Protein AF-A0A3M1PHN2-F1 (afdb_monomer)

Solvent-accessible surface area (backbone atoms only — not comparable to full-atom values): 9535 Å² total; per-residue (Å²): 137,88,83,88,87,87,80,86,80,80,80,79,80,74,77,52,74,66,65,58,56,64,72,66,69,82,82,78,77,74,81,78,77,80,49,73,68,54,52,51,52,56,42,72,41,16,65,72,57,58,96,54,89,83,87,50,52,88,82,56,65,77,65,37,49,75,59,52,55,53,51,51,52,48,55,53,43,25,74,73,62,35,60,71,57,37,49,60,76,39,43,69,60,53,49,53,48,40,44,52,48,15,63,74,71,68,47,95,46,46,84,78,56,79,94,59,97,41,70,70,57,40,51,52,53,54,60,73,67,55,87,79,54,95,88,66,81,90,86,81,68,97,80,66,133

Structure (mmCIF, N/CA/C/O backbone):
data_AF-A0A3M1PHN2-F1
#
_entry.id   AF-A0A3M1PHN2-F1
#
loop_
_atom_site.group_PDB
_atom_site.id
_atom_site.type_symbol
_atom_site.label_atom_id
_atom_site.label_alt_id
_atom_site.label_comp_id
_atom_site.label_asym_id
_atom_site.label_entity_id
_atom_site.label_seq_id
_atom_site.pdbx_PDB_ins_code
_atom_site.Cartn_x
_atom_site.Cartn_y
_atom_site.Cartn_z
_atom_site.occupancy
_atom_site.B_iso_or_equiv
_atom_site.auth_seq_id
_atom_site.auth_comp_id
_atom_site.auth_asym_id
_atom_site.auth_atom_id
_atom_site.pdbx_PDB_model_num
ATOM 1 N N . MET A 1 1 ? 21.567 -45.106 67.375 1.00 39.72 1 MET A N 1
ATOM 2 C CA . MET A 1 1 ? 21.698 -46.046 66.238 1.00 39.72 1 MET A CA 1
ATOM 3 C C . MET A 1 1 ? 20.588 -45.685 65.257 1.00 39.72 1 MET A C 1
ATOM 5 O O . MET A 1 1 ? 19.440 -45.820 65.636 1.00 39.72 1 MET A O 1
ATOM 9 N N . GLN A 1 2 ? 20.857 -44.787 64.305 1.00 36.66 2 GLN A N 1
ATOM 10 C CA . GLN A 1 2 ? 21.302 -45.040 62.915 1.00 36.66 2 GLN A CA 1
ATOM 11 C C . GLN A 1 2 ? 20.194 -45.587 61.989 1.00 36.66 2 GLN A C 1
ATOM 13 O O . GLN A 1 2 ? 19.587 -46.599 62.311 1.00 36.66 2 GLN A O 1
ATOM 18 N N . GLY A 1 3 ? 20.022 -44.918 60.834 1.00 36.78 3 GLY A N 1
ATOM 19 C CA . GLY A 1 3 ? 19.216 -45.319 59.664 1.00 36.78 3 GLY A CA 1
ATOM 20 C C . GLY A 1 3 ? 17.953 -44.464 59.476 1.00 36.78 3 GLY A C 1
ATOM 21 O O . GLY A 1 3 ? 16.923 -44.799 60.037 1.00 36.78 3 GLY A O 1
ATOM 22 N N . THR A 1 4 ? 17.981 -43.232 58.950 1.00 42.47 4 THR A N 1
ATOM 23 C CA . THR A 1 4 ? 17.986 -42.820 57.522 1.00 42.47 4 THR A CA 1
ATOM 24 C C . THR A 1 4 ? 17.169 -43.703 56.577 1.00 42.47 4 THR A C 1
ATOM 26 O O . THR A 1 4 ? 17.649 -44.764 56.190 1.00 42.47 4 THR A O 1
ATOM 29 N N . ASP A 1 5 ? 16.023 -43.194 56.110 1.00 38.72 5 ASP A N 1
ATOM 30 C CA . ASP A 1 5 ? 15.545 -43.478 54.756 1.00 38.72 5 ASP A CA 1
ATOM 31 C C . ASP A 1 5 ? 14.991 -42.212 54.082 1.00 38.72 5 ASP A C 1
ATOM 33 O O . ASP A 1 5 ? 14.421 -41.302 54.687 1.00 38.72 5 ASP A O 1
ATOM 37 N N . SER A 1 6 ? 15.303 -42.177 52.805 1.00 41.16 6 SER A N 1
ATOM 38 C CA . SER A 1 6 ? 15.315 -41.131 51.808 1.00 41.16 6 SER A CA 1
ATOM 39 C C . SER A 1 6 ? 14.015 -41.066 51.010 1.00 41.16 6 SER A C 1
ATOM 41 O O . SER A 1 6 ? 13.539 -42.074 50.505 1.00 41.16 6 SER A O 1
ATOM 43 N N . SER A 1 7 ? 13.497 -39.860 50.762 1.00 41.94 7 SER A N 1
ATOM 44 C CA . SER A 1 7 ? 12.697 -39.589 49.555 1.00 41.94 7 SER A CA 1
ATOM 45 C C . SER A 1 7 ? 12.771 -38.113 49.140 1.00 41.94 7 SER A C 1
ATOM 47 O O . SER A 1 7 ? 12.095 -37.225 49.646 1.00 41.94 7 SER A O 1
ATOM 49 N N . SER A 1 8 ? 13.715 -37.882 48.229 1.00 37.31 8 SER A N 1
ATOM 50 C CA . SER A 1 8 ? 13.713 -36.934 47.106 1.00 37.31 8 SER A CA 1
ATOM 51 C C . SER A 1 8 ? 12.591 -35.878 47.014 1.00 37.31 8 SER A C 1
ATOM 53 O O . SER A 1 8 ? 11.563 -36.080 46.369 1.00 37.31 8 SER A O 1
ATOM 55 N N . PHE A 1 9 ? 12.881 -34.654 47.469 1.00 32.91 9 PHE A N 1
ATOM 56 C CA . PHE A 1 9 ? 12.227 -33.455 46.934 1.00 32.91 9 PHE A CA 1
ATOM 57 C C . PHE A 1 9 ? 13.045 -32.922 45.749 1.00 32.91 9 PHE A C 1
ATOM 59 O O . PHE A 1 9 ? 14.228 -32.601 45.877 1.00 32.91 9 PHE A O 1
ATOM 66 N N . ARG A 1 10 ? 12.423 -32.887 44.566 1.00 38.28 10 ARG A N 1
ATOM 67 C CA . ARG A 1 10 ? 13.032 -32.428 43.311 1.00 38.28 10 ARG A CA 1
ATOM 68 C C . ARG A 1 10 ? 13.438 -30.956 43.423 1.00 38.28 10 ARG A C 1
ATOM 70 O O . ARG A 1 10 ? 12.605 -30.096 43.695 1.00 38.28 10 ARG A O 1
ATOM 77 N N . ALA A 1 11 ? 14.708 -30.666 43.146 1.00 37.31 11 ALA A N 1
ATOM 78 C CA . ALA A 1 11 ? 15.188 -29.309 42.940 1.00 37.31 11 ALA A CA 1
ATOM 79 C C . ALA A 1 11 ? 14.478 -28.694 41.725 1.00 37.31 11 ALA A C 1
ATOM 81 O O . ALA A 1 11 ? 14.549 -29.213 40.609 1.00 37.31 11 ALA A O 1
ATOM 82 N N . ASN A 1 12 ? 13.776 -27.588 41.954 1.00 36.09 12 ASN A N 1
ATOM 83 C CA . ASN A 1 12 ? 13.179 -26.785 40.901 1.00 36.09 12 ASN A CA 1
ATOM 84 C C . ASN A 1 12 ? 14.325 -26.132 40.110 1.00 36.09 12 ASN A C 1
ATOM 86 O O . ASN A 1 12 ? 15.099 -25.350 40.666 1.00 36.09 12 ASN A O 1
ATOM 90 N N . GLY A 1 13 ? 14.485 -26.510 38.840 1.00 42.72 13 GLY A N 1
ATOM 91 C CA . GLY A 1 13 ? 15.564 -26.042 37.974 1.00 42.72 13 GLY A CA 1
ATOM 92 C C . GLY A 1 13 ? 15.477 -24.535 37.744 1.00 42.72 13 GLY A C 1
ATOM 93 O O . GLY A 1 13 ? 14.745 -24.064 36.874 1.00 42.72 13 GLY A O 1
ATOM 94 N N . ALA A 1 14 ? 16.235 -23.764 38.521 1.00 50.06 14 ALA A N 1
ATOM 95 C CA . ALA A 1 14 ? 16.452 -22.353 38.263 1.00 50.06 14 ALA A CA 1
ATOM 96 C C . ALA A 1 14 ? 17.222 -22.219 36.942 1.00 50.06 14 ALA A C 1
ATOM 98 O O . ALA A 1 14 ? 18.425 -22.472 36.887 1.00 50.06 14 ALA A O 1
ATOM 99 N N . LYS A 1 15 ? 16.515 -21.840 35.869 1.00 51.47 15 LYS A N 1
ATOM 100 C CA . LYS A 1 15 ? 17.126 -21.505 34.574 1.00 51.47 15 LYS A CA 1
ATOM 101 C C . LYS A 1 15 ? 18.281 -20.535 34.802 1.00 51.47 15 LYS A C 1
ATOM 103 O O . LYS A 1 15 ? 18.114 -19.493 35.445 1.00 51.47 15 LYS A O 1
ATOM 108 N N . SER A 1 16 ? 19.450 -20.908 34.294 1.00 49.41 16 SER A N 1
ATOM 109 C CA . SER A 1 16 ? 20.697 -20.172 34.473 1.00 49.41 16 SER A CA 1
ATOM 110 C C . SER A 1 16 ? 20.538 -18.734 33.974 1.00 49.41 16 SER A C 1
ATOM 112 O O . SER A 1 16 ? 19.948 -18.494 32.919 1.00 49.41 16 SER A O 1
ATOM 114 N N . ARG A 1 17 ? 21.104 -17.749 34.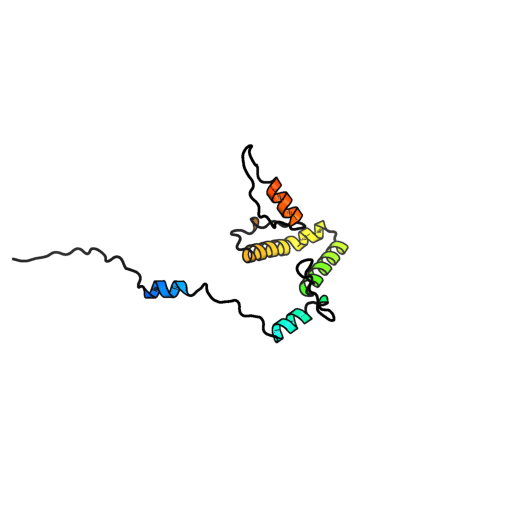690 1.00 54.66 17 ARG A N 1
ATOM 115 C CA . ARG A 1 17 ? 21.157 -16.343 34.231 1.00 54.66 17 ARG A CA 1
ATOM 116 C C . ARG A 1 17 ? 21.745 -16.210 32.813 1.00 54.66 17 ARG A C 1
ATOM 118 O O . ARG A 1 17 ? 21.398 -15.256 32.123 1.00 54.66 17 ARG A O 1
ATOM 125 N N . ARG A 1 18 ? 22.553 -17.177 32.346 1.00 49.16 18 ARG A N 1
ATOM 126 C CA . ARG A 1 18 ? 23.045 -17.244 30.955 1.00 49.16 18 ARG A CA 1
ATOM 127 C C . ARG A 1 18 ? 21.950 -17.565 29.926 1.00 49.16 18 ARG A C 1
ATOM 129 O O . ARG A 1 18 ? 21.958 -16.963 28.861 1.00 49.16 18 ARG A O 1
ATOM 136 N N . GLU A 1 19 ? 20.968 -18.412 30.243 1.00 44.50 19 GLU A N 1
ATOM 137 C CA . GLU A 1 19 ? 19.857 -18.734 29.322 1.00 44.50 19 GLU A CA 1
ATOM 138 C C . GLU A 1 19 ? 18.876 -17.563 29.157 1.00 44.50 19 GLU A C 1
ATOM 140 O O . GLU A 1 19 ? 18.310 -17.366 28.083 1.00 44.50 19 GLU A O 1
ATOM 145 N N . LYS A 1 20 ? 18.694 -16.740 30.201 1.00 48.72 20 LYS A N 1
ATOM 146 C CA . LYS A 1 20 ? 17.917 -15.492 30.097 1.00 48.72 20 LYS A CA 1
ATOM 147 C C . LYS A 1 20 ? 18.658 -14.407 29.311 1.00 48.72 20 LYS A C 1
ATOM 149 O O . LYS A 1 20 ? 18.011 -13.653 28.593 1.00 48.72 20 LYS A O 1
ATOM 154 N N . ALA A 1 21 ? 19.989 -14.355 29.401 1.00 43.44 21 ALA A N 1
ATOM 155 C CA . ALA A 1 21 ? 20.797 -13.389 28.654 1.00 43.44 21 ALA A CA 1
ATOM 156 C C . ALA A 1 21 ? 20.752 -13.633 27.134 1.00 43.44 21 ALA A C 1
ATOM 158 O O . ALA A 1 21 ? 20.766 -12.680 26.361 1.00 43.44 21 ALA A O 1
ATOM 159 N N . GLN A 1 22 ? 20.624 -14.891 26.700 1.00 45.50 22 GLN A N 1
ATOM 160 C CA . GLN A 1 22 ? 20.597 -15.239 25.275 1.00 45.50 22 GLN A CA 1
ATOM 161 C C . GLN A 1 22 ? 19.228 -14.991 24.616 1.00 45.50 22 GLN A C 1
ATOM 163 O O . GLN A 1 22 ? 19.161 -14.683 23.430 1.00 45.50 22 GLN A O 1
ATOM 168 N N . LYS A 1 23 ? 18.135 -15.015 25.394 1.00 46.16 23 LYS A N 1
ATOM 169 C CA . LYS A 1 23 ? 16.785 -14.643 24.924 1.00 46.16 23 LYS A CA 1
ATOM 170 C C . LYS A 1 23 ? 16.562 -13.133 24.752 1.00 46.16 23 LYS A C 1
ATOM 172 O O . LYS A 1 23 ? 15.548 -12.747 24.184 1.00 46.16 23 LYS A O 1
ATOM 177 N N . GLY A 1 24 ? 17.487 -12.290 25.217 1.00 43.03 24 GLY A N 1
ATOM 178 C CA . GLY A 1 24 ? 17.403 -10.827 25.108 1.00 43.03 24 GLY A CA 1
ATOM 179 C C . GLY A 1 24 ? 18.103 -10.222 23.885 1.00 43.03 24 GLY A C 1
ATOM 180 O O . GLY A 1 24 ? 18.069 -9.008 23.721 1.00 43.03 24 GLY A O 1
ATOM 181 N N . GLN A 1 25 ? 18.749 -11.029 23.034 1.00 48.66 25 GLN A N 1
ATOM 182 C CA . GLN A 1 25 ? 19.585 -10.531 21.927 1.00 48.66 25 GLN A CA 1
ATOM 183 C C . GLN A 1 25 ? 18.865 -10.425 20.568 1.00 48.66 25 GLN A C 1
ATOM 185 O O . GLN A 1 25 ? 19.479 -10.020 19.587 1.00 48.66 25 GLN A O 1
ATOM 190 N N . GLY A 1 26 ? 17.571 -10.757 20.491 1.00 47.97 26 GLY A N 1
ATOM 191 C CA . GLY A 1 26 ? 16.835 -10.832 19.219 1.00 47.97 26 GLY A CA 1
ATOM 192 C C . GLY A 1 26 ? 16.162 -9.542 18.733 1.00 47.97 26 GLY A C 1
ATOM 193 O O . GLY A 1 26 ? 15.642 -9.541 17.627 1.00 47.97 26 GLY A O 1
ATOM 194 N N . MET A 1 27 ? 16.136 -8.461 19.522 1.00 50.19 27 MET A N 1
ATOM 195 C CA . MET A 1 27 ? 15.263 -7.302 19.242 1.00 50.19 27 MET A CA 1
ATOM 196 C C . MET A 1 27 ? 15.980 -5.961 19.025 1.00 50.19 27 MET A C 1
ATOM 198 O O . MET A 1 27 ? 15.321 -4.929 18.992 1.00 50.19 27 MET A O 1
ATOM 202 N N . ASN A 1 28 ? 17.308 -5.946 18.872 1.00 55.94 28 ASN A N 1
ATOM 203 C CA . ASN A 1 28 ? 18.065 -4.690 18.765 1.00 55.94 28 ASN A CA 1
ATOM 204 C C . ASN A 1 28 ? 18.967 -4.600 17.525 1.00 55.94 28 ASN A C 1
ATOM 206 O O . ASN A 1 28 ? 19.992 -3.920 17.547 1.00 55.94 28 ASN A O 1
ATOM 210 N N . GLN A 1 29 ? 18.616 -5.303 16.448 1.00 63.88 29 GLN A N 1
ATOM 211 C CA . GLN A 1 29 ? 19.292 -5.107 15.169 1.00 63.88 29 GLN A CA 1
ATOM 212 C C . GLN A 1 29 ? 18.654 -3.905 14.480 1.00 63.88 29 GLN A C 1
ATOM 214 O O . GLN A 1 29 ? 17.494 -3.961 14.078 1.00 63.88 29 GLN A O 1
ATOM 219 N N . GLN A 1 30 ? 19.400 -2.803 14.376 1.00 64.94 30 GLN A N 1
ATOM 220 C CA . GLN A 1 30 ? 18.988 -1.716 13.497 1.00 64.94 30 GLN A CA 1
ATOM 221 C C . GLN A 1 30 ? 18.880 -2.260 12.066 1.00 64.94 30 GLN A C 1
ATOM 223 O O . GLN A 1 30 ? 19.761 -3.027 11.654 1.00 64.94 30 GLN A O 1
ATOM 228 N N . PRO A 1 31 ? 17.823 -1.897 11.317 1.00 78.25 31 PRO A N 1
ATOM 229 C CA . PRO A 1 31 ? 17.719 -2.289 9.923 1.00 78.25 31 PRO A CA 1
ATOM 230 C C . PRO A 1 31 ? 18.953 -1.769 9.184 1.00 78.25 31 PRO A C 1
ATOM 232 O O . PRO A 1 31 ? 19.296 -0.589 9.280 1.00 78.25 31 PRO A O 1
ATOM 235 N N . GLN A 1 32 ? 19.654 -2.672 8.500 1.00 87.69 32 GLN A N 1
ATOM 236 C CA . GLN A 1 32 ? 20.813 -2.293 7.702 1.00 87.69 32 GLN A CA 1
ATOM 237 C C . GLN A 1 32 ? 20.343 -1.395 6.551 1.00 87.69 32 GLN A C 1
ATOM 239 O O . GLN A 1 32 ? 19.348 -1.728 5.900 1.00 87.69 32 GLN A O 1
ATOM 244 N N . PRO A 1 33 ? 21.012 -0.259 6.300 1.00 91.81 33 PRO A N 1
ATOM 245 C CA . PRO A 1 33 ? 20.673 0.579 5.163 1.00 91.81 33 PRO A CA 1
ATOM 246 C C . PRO A 1 33 ? 20.969 -0.163 3.857 1.00 91.81 33 PRO A C 1
ATOM 248 O O . PRO A 1 33 ? 21.908 -0.956 3.782 1.00 91.81 33 PRO A O 1
ATOM 251 N N . PHE A 1 34 ? 20.193 0.138 2.816 1.00 95.12 34 PHE A N 1
ATOM 252 C CA . PHE A 1 34 ? 20.499 -0.331 1.468 1.00 95.12 34 PHE A CA 1
ATOM 253 C C . PHE A 1 34 ? 21.860 0.202 1.007 1.00 95.12 34 PHE A C 1
ATOM 255 O O . PHE A 1 34 ? 22.217 1.357 1.250 1.00 95.12 34 PHE A O 1
ATOM 262 N N . THR A 1 35 ? 22.603 -0.638 0.301 1.00 97.31 35 THR A N 1
ATOM 263 C CA . THR A 1 35 ? 23.825 -0.263 -0.407 1.00 97.31 35 THR A CA 1
ATOM 264 C C . THR A 1 35 ? 23.514 0.642 -1.600 1.00 97.31 35 THR A C 1
ATOM 266 O O . THR A 1 35 ? 22.407 0.647 -2.141 1.00 97.31 35 THR A O 1
ATOM 269 N N . GLU A 1 36 ? 24.519 1.374 -2.085 1.00 97.19 36 GLU A N 1
ATOM 270 C CA . GLU A 1 36 ? 24.364 2.233 -3.269 1.00 97.19 36 GLU A CA 1
ATOM 271 C C . GLU A 1 36 ? 23.929 1.440 -4.516 1.00 97.19 36 GLU A C 1
ATOM 273 O O . GLU A 1 36 ? 23.123 1.910 -5.323 1.00 97.19 36 GLU A O 1
ATOM 278 N N . ALA A 1 37 ? 24.425 0.207 -4.660 1.00 97.50 37 ALA A N 1
ATOM 279 C CA . ALA A 1 37 ? 24.050 -0.680 -5.755 1.00 97.50 37 ALA A CA 1
ATOM 280 C C . ALA A 1 37 ? 22.568 -1.086 -5.681 1.00 97.50 37 ALA A C 1
ATOM 282 O O . ALA A 1 37 ? 21.875 -1.068 -6.699 1.00 97.50 37 ALA A O 1
ATOM 283 N N . GLU A 1 38 ? 22.059 -1.392 -4.484 1.00 96.88 38 GLU A N 1
ATOM 284 C CA . GLU A 1 38 ? 20.642 -1.711 -4.267 1.00 96.88 38 GLU A CA 1
ATOM 285 C C . GLU A 1 38 ? 19.748 -0.497 -4.531 1.00 96.88 38 GLU A C 1
ATOM 287 O O . GLU A 1 38 ? 18.754 -0.610 -5.247 1.00 96.88 38 GLU A O 1
ATOM 292 N N .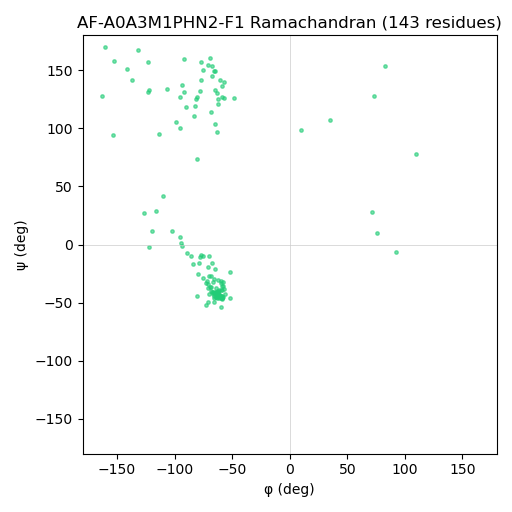 ILE A 1 39 ? 20.130 0.685 -4.040 1.00 95.69 39 ILE A N 1
ATOM 293 C CA . ILE A 1 39 ? 19.407 1.936 -4.308 1.00 95.69 39 ILE A CA 1
ATOM 294 C C . ILE A 1 39 ? 19.352 2.209 -5.815 1.00 95.69 39 ILE A C 1
ATOM 296 O O . ILE A 1 39 ? 18.293 2.550 -6.352 1.00 95.69 39 ILE A O 1
ATOM 300 N N . THR A 1 40 ? 20.476 2.032 -6.511 1.00 95.88 40 THR A N 1
ATOM 301 C CA . THR A 1 40 ? 20.557 2.189 -7.968 1.00 95.88 40 THR A CA 1
ATOM 302 C C . THR A 1 40 ? 19.616 1.216 -8.679 1.00 95.88 40 THR A C 1
ATOM 304 O O . THR A 1 40 ? 18.871 1.626 -9.572 1.00 95.88 40 THR A O 1
ATOM 307 N N . ALA A 1 41 ? 19.580 -0.049 -8.254 1.00 95.44 41 ALA A N 1
ATOM 308 C CA . ALA A 1 41 ? 18.689 -1.057 -8.821 1.00 95.44 41 ALA A CA 1
ATOM 309 C C . ALA A 1 41 ? 17.201 -0.724 -8.589 1.00 95.44 41 ALA A C 1
ATOM 311 O O . ALA A 1 41 ? 16.409 -0.772 -9.532 1.00 95.44 41 ALA A O 1
ATOM 312 N N . ILE A 1 42 ? 16.820 -0.317 -7.374 1.00 95.44 42 ILE A N 1
ATOM 313 C CA . ILE A 1 42 ? 15.439 0.072 -7.029 1.00 95.44 42 ILE A CA 1
ATOM 314 C C . ILE A 1 42 ? 14.995 1.295 -7.847 1.00 95.44 42 ILE A C 1
ATOM 316 O O . ILE A 1 42 ? 13.883 1.333 -8.385 1.00 95.44 42 ILE A O 1
ATOM 320 N N . ARG A 1 43 ? 15.878 2.289 -8.010 1.00 95.62 43 ARG A N 1
ATOM 321 C CA . ARG A 1 43 ? 15.611 3.472 -8.844 1.00 95.62 43 ARG A CA 1
ATOM 322 C C . ARG A 1 43 ? 15.448 3.109 -10.316 1.00 95.62 43 ARG A C 1
ATOM 324 O O . ARG A 1 43 ? 14.531 3.616 -10.954 1.00 95.62 43 ARG A O 1
ATOM 331 N N . ALA A 1 44 ? 16.268 2.202 -10.846 1.00 95.50 44 ALA A N 1
ATOM 332 C CA . ALA A 1 44 ? 16.144 1.734 -12.228 1.00 95.50 44 ALA A CA 1
ATOM 333 C C . ALA A 1 44 ? 14.802 1.020 -12.494 1.00 95.50 44 ALA A C 1
ATOM 335 O O . ALA A 1 44 ? 14.249 1.103 -13.596 1.00 95.50 44 ALA A O 1
ATOM 336 N N . GLN A 1 45 ? 14.239 0.363 -11.474 1.00 96.44 45 GLN A N 1
ATOM 337 C CA . GLN A 1 45 ? 12.906 -0.238 -11.534 1.00 96.44 45 GLN A CA 1
ATOM 338 C C . GLN A 1 45 ? 11.764 0.775 -11.400 1.00 96.44 45 GLN A C 1
ATOM 340 O O . GLN A 1 45 ? 10.622 0.401 -11.640 1.00 96.44 45 GLN A O 1
ATOM 345 N N . THR A 1 46 ? 12.026 2.038 -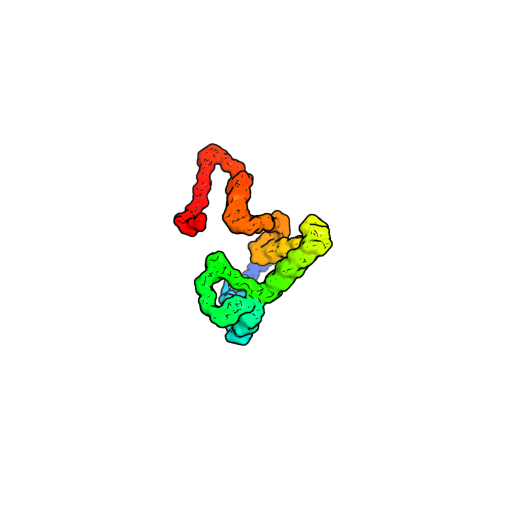11.064 1.00 96.81 46 THR A N 1
ATOM 346 C CA . THR A 1 46 ? 10.997 3.063 -10.838 1.00 96.81 46 THR A CA 1
ATOM 347 C C . THR A 1 46 ? 11.107 4.138 -11.920 1.00 96.81 46 THR A C 1
ATOM 349 O O . THR A 1 46 ? 11.901 5.065 -11.774 1.00 96.81 46 THR A O 1
ATOM 352 N N . PRO A 1 47 ? 10.334 4.068 -13.023 1.00 94.56 47 PRO A N 1
ATOM 353 C CA . PRO A 1 47 ? 10.562 4.921 -14.193 1.00 94.56 47 PRO A CA 1
ATOM 354 C C . PRO A 1 47 ? 10.531 6.418 -13.871 1.00 94.56 47 PRO A C 1
ATOM 356 O O . PRO A 1 47 ? 11.344 7.180 -14.385 1.00 94.56 47 PRO A O 1
ATOM 359 N N . GLY A 1 48 ? 9.630 6.832 -12.974 1.00 94.31 48 GLY A N 1
ATOM 360 C CA . GLY A 1 48 ? 9.506 8.227 -12.549 1.00 94.31 48 GLY A CA 1
ATOM 361 C C . GLY A 1 48 ? 10.694 8.750 -11.737 1.00 94.31 48 GLY A C 1
ATOM 362 O O . GLY A 1 48 ? 10.818 9.961 -11.587 1.00 94.31 48 GLY A O 1
ATOM 363 N N . ALA A 1 49 ? 11.558 7.871 -11.219 1.00 94.94 49 ALA A N 1
ATOM 364 C CA . ALA A 1 49 ? 12.767 8.260 -10.496 1.00 94.94 49 ALA A CA 1
ATOM 365 C C . ALA A 1 49 ? 13.896 8.687 -11.450 1.00 94.94 49 ALA A C 1
ATOM 367 O O . ALA A 1 49 ? 14.857 9.324 -11.021 1.00 94.94 49 ALA A O 1
ATOM 368 N N . ALA A 1 50 ? 13.791 8.364 -12.745 1.00 92.12 50 ALA A N 1
ATOM 369 C CA . ALA A 1 50 ? 14.723 8.844 -13.752 1.00 92.12 50 ALA A CA 1
ATOM 370 C C . ALA A 1 50 ? 14.408 10.301 -14.138 1.00 92.12 50 ALA A C 1
ATOM 372 O O . ALA A 1 50 ? 13.267 10.662 -14.433 1.00 92.12 50 ALA A O 1
ATOM 373 N N . GLY A 1 51 ? 15.444 11.143 -14.167 1.00 86.50 51 GLY A N 1
ATOM 374 C CA . GLY A 1 51 ? 15.370 12.495 -14.731 1.00 86.50 51 GLY A CA 1
ATOM 375 C C . GLY A 1 51 ? 14.656 13.547 -13.875 1.00 86.50 51 GLY A C 1
ATOM 376 O O . GLY A 1 51 ? 14.418 14.645 -14.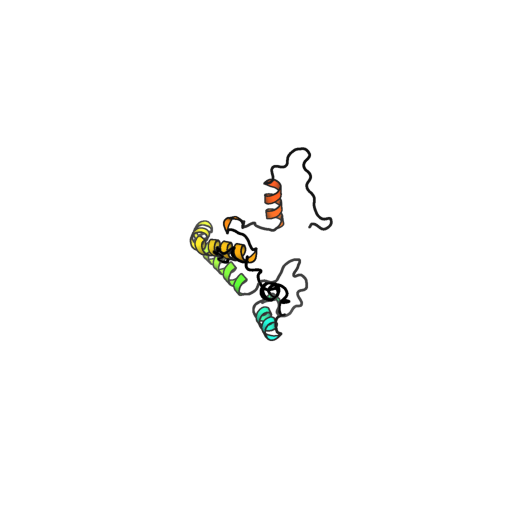372 1.00 86.50 51 GLY A O 1
ATOM 377 N N . ARG A 1 52 ? 14.316 13.253 -12.610 1.00 90.44 52 ARG A N 1
ATOM 378 C CA . ARG A 1 52 ? 13.741 14.233 -11.671 1.00 90.44 52 ARG A CA 1
ATOM 379 C C . ARG A 1 52 ? 14.060 13.903 -10.214 1.00 90.44 52 ARG A C 1
ATOM 381 O O . ARG A 1 52 ? 14.302 12.752 -9.866 1.00 90.44 52 ARG A O 1
ATOM 388 N N . ILE A 1 53 ? 13.992 14.919 -9.359 1.00 95.31 53 ILE A N 1
ATOM 389 C CA . ILE A 1 53 ? 14.059 14.778 -7.901 1.00 95.31 53 ILE A CA 1
ATOM 390 C C . ILE A 1 53 ? 12.617 14.809 -7.371 1.00 95.31 53 ILE A C 1
ATOM 392 O O . ILE A 1 53 ? 11.979 15.858 -7.375 1.00 95.31 53 ILE A O 1
ATOM 396 N N . HIS A 1 54 ? 12.084 13.650 -6.967 1.00 95.56 54 HIS A N 1
ATOM 397 C CA . HIS A 1 54 ? 10.718 13.517 -6.437 1.00 95.56 54 HIS A CA 1
ATOM 398 C C . HIS A 1 54 ? 10.726 13.569 -4.906 1.00 95.56 54 HIS A C 1
ATOM 400 O O . HIS A 1 54 ? 11.045 12.575 -4.253 1.00 95.56 54 HIS A O 1
ATOM 406 N N . LEU A 1 55 ? 10.393 14.731 -4.340 1.00 96.44 55 LEU A N 1
ATOM 407 C CA . LEU A 1 55 ? 10.332 14.958 -2.885 1.00 96.44 55 LEU A CA 1
ATOM 408 C C . LEU A 1 55 ? 8.901 14.953 -2.329 1.00 96.44 55 LEU A C 1
ATOM 410 O O . LEU A 1 55 ? 8.703 15.296 -1.170 1.00 96.44 55 LEU A O 1
ATOM 414 N N . ASP A 1 56 ? 7.921 14.519 -3.125 1.00 95.50 56 ASP A N 1
ATOM 415 C CA . ASP A 1 56 ? 6.502 14.459 -2.753 1.00 95.50 56 ASP A CA 1
ATOM 416 C C . ASP A 1 56 ? 6.007 13.008 -2.578 1.00 95.50 56 ASP A C 1
ATOM 418 O O . ASP A 1 56 ? 4.945 12.608 -3.048 1.00 95.50 56 ASP A O 1
ATOM 422 N N . ASN A 1 57 ? 6.820 12.155 -1.939 1.00 95.69 57 ASN A N 1
ATOM 423 C CA . ASN A 1 57 ? 6.439 10.752 -1.701 1.00 95.69 57 ASN A CA 1
ATOM 424 C C . ASN A 1 57 ? 5.289 10.619 -0.691 1.00 95.69 57 ASN A C 1
ATOM 426 O O . ASN A 1 57 ? 4.549 9.639 -0.758 1.00 95.69 57 ASN A O 1
ATOM 430 N N . ALA A 1 58 ? 5.158 11.590 0.222 1.00 94.75 58 ALA A N 1
ATOM 431 C CA . ALA A 1 58 ? 4.076 11.644 1.200 1.00 94.75 58 ALA A CA 1
ATOM 432 C C . ALA A 1 58 ? 2.725 11.980 0.547 1.00 94.75 58 ALA A C 1
ATOM 434 O O . ALA A 1 58 ? 1.710 11.452 0.988 1.00 94.75 58 ALA A O 1
ATOM 435 N N . GLY A 1 59 ? 2.711 12.804 -0.511 1.00 94.50 59 GLY A N 1
ATOM 436 C CA . GLY A 1 59 ? 1.514 13.046 -1.315 1.00 94.50 59 GLY A CA 1
ATOM 437 C C . GLY A 1 59 ? 1.164 11.843 -2.190 1.00 94.50 59 GLY A C 1
ATOM 438 O O . GLY A 1 59 ? 0.043 11.342 -2.143 1.00 94.50 59 GLY A O 1
ATOM 439 N N . SER A 1 60 ? 2.131 11.343 -2.969 1.00 94.62 60 SER A N 1
ATOM 440 C CA . SER A 1 60 ? 2.011 10.067 -3.680 1.00 94.62 60 SER A CA 1
ATOM 441 C C . SER A 1 60 ? 3.377 9.556 -4.132 1.00 94.62 60 SER A C 1
ATOM 443 O O . SER A 1 60 ? 4.131 10.233 -4.835 1.00 94.62 60 SER A O 1
ATOM 445 N N . SER A 1 61 ? 3.684 8.309 -3.784 1.00 96.25 61 SER A N 1
ATOM 446 C CA . SER A 1 61 ? 4.904 7.641 -4.244 1.00 96.25 61 SER A CA 1
ATOM 447 C C . SER A 1 61 ? 4.848 7.299 -5.738 1.00 96.25 61 SER A C 1
ATOM 449 O O . SER A 1 61 ? 3.779 7.115 -6.323 1.00 96.25 61 SER A O 1
ATOM 451 N N . LEU A 1 62 ? 6.022 7.196 -6.362 1.00 96.31 62 LEU A N 1
ATOM 452 C CA . LEU A 1 62 ? 6.164 6.749 -7.748 1.00 96.31 62 LEU A CA 1
ATOM 453 C C . LEU A 1 62 ? 6.012 5.225 -7.845 1.00 96.31 62 LEU A C 1
ATOM 455 O O . LEU A 1 62 ? 6.521 4.496 -6.999 1.00 96.31 62 LEU A O 1
ATOM 459 N N . MET A 1 63 ? 5.364 4.737 -8.906 1.00 96.31 63 MET A N 1
ATOM 460 C CA . MET A 1 63 ? 5.152 3.299 -9.113 1.00 96.31 63 MET A CA 1
ATOM 461 C C . MET A 1 63 ? 6.391 2.600 -9.703 1.00 96.31 63 MET A C 1
ATOM 463 O O . MET A 1 63 ? 6.869 3.004 -10.771 1.00 96.31 63 MET A O 1
ATOM 467 N N . PRO A 1 64 ? 6.882 1.512 -9.083 1.00 97.31 64 PRO A N 1
ATOM 468 C CA . PRO A 1 64 ? 7.839 0.601 -9.705 1.00 97.31 64 PRO A CA 1
ATOM 469 C C . PRO A 1 64 ? 7.223 -0.173 -10.884 1.00 97.31 64 PRO A C 1
ATOM 471 O O . PRO A 1 64 ? 6.020 -0.443 -10.903 1.00 97.31 64 PRO A O 1
ATOM 474 N N . ARG A 1 65 ? 8.055 -0.599 -11.845 1.00 97.56 65 ARG A N 1
ATOM 475 C CA . ARG A 1 65 ? 7.652 -1.384 -13.029 1.00 97.56 65 ARG A CA 1
ATOM 476 C C . ARG A 1 65 ? 6.831 -2.630 -12.679 1.00 97.56 65 ARG A C 1
ATOM 478 O O . ARG A 1 65 ? 5.771 -2.772 -13.272 1.00 97.56 65 ARG A O 1
ATOM 485 N N . PRO A 1 66 ? 7.207 -3.470 -11.688 1.00 96.94 66 PRO A N 1
ATOM 486 C CA . PRO A 1 66 ? 6.412 -4.658 -11.365 1.00 96.94 66 PRO A CA 1
ATOM 487 C C . PRO A 1 66 ? 4.957 -4.343 -10.987 1.00 96.94 66 PRO A C 1
ATOM 489 O O . PRO A 1 66 ? 4.050 -5.090 -11.346 1.00 96.94 66 PRO A O 1
ATOM 492 N N . VAL A 1 67 ? 4.725 -3.220 -10.296 1.00 96.94 67 VAL A N 1
ATOM 493 C CA . VAL A 1 67 ? 3.377 -2.767 -9.917 1.00 96.94 67 VAL A CA 1
ATOM 494 C C . VAL A 1 67 ? 2.619 -2.282 -11.150 1.00 96.94 67 VAL A C 1
ATOM 496 O O . VAL A 1 67 ? 1.503 -2.734 -11.403 1.00 96.94 67 VAL A O 1
ATOM 499 N N . LEU A 1 68 ? 3.246 -1.416 -11.952 1.00 97.56 68 LEU A N 1
ATOM 500 C CA . LEU A 1 68 ? 2.655 -0.890 -13.184 1.00 97.56 68 LEU A CA 1
ATOM 501 C C . LEU A 1 68 ? 2.269 -2.015 -14.160 1.00 97.56 68 LEU A C 1
ATOM 503 O O . LEU A 1 68 ? 1.157 -2.027 -14.693 1.00 97.56 68 LEU A O 1
ATOM 507 N N . ASP A 1 69 ? 3.158 -2.985 -14.355 1.00 97.94 69 ASP A N 1
ATOM 508 C CA . ASP A 1 69 ? 2.950 -4.121 -15.252 1.00 97.94 69 ASP A CA 1
ATOM 509 C C . ASP A 1 69 ? 1.794 -5.007 -14.758 1.00 97.94 69 ASP A C 1
ATOM 511 O O . ASP A 1 69 ? 0.941 -5.427 -15.544 1.00 97.94 69 ASP A O 1
ATOM 515 N N . ARG A 1 70 ? 1.697 -5.256 -13.443 1.00 97.19 70 ARG A N 1
ATOM 516 C CA . ARG A 1 70 ? 0.605 -6.067 -12.881 1.00 97.19 70 ARG A CA 1
ATOM 517 C C . ARG A 1 70 ? -0.755 -5.381 -13.006 1.00 97.19 70 ARG A C 1
ATOM 519 O O . ARG A 1 70 ? -1.737 -6.065 -13.313 1.00 97.19 70 ARG A O 1
ATOM 526 N N . MET A 1 71 ? -0.816 -4.069 -12.771 1.00 97.00 71 MET A N 1
ATOM 527 C CA . MET A 1 71 ? -2.046 -3.279 -12.901 1.00 97.00 71 MET A CA 1
ATOM 528 C C . MET A 1 71 ? -2.516 -3.223 -14.355 1.00 97.00 71 MET A C 1
ATOM 530 O O . MET A 1 71 ? -3.665 -3.544 -14.646 1.00 97.00 71 MET A O 1
ATOM 534 N N . THR A 1 72 ? -1.621 -2.885 -15.284 1.00 98.19 72 THR A N 1
ATOM 535 C CA . THR A 1 72 ? -1.958 -2.796 -16.715 1.00 98.19 72 THR A CA 1
ATOM 536 C C . THR A 1 72 ? -2.369 -4.146 -17.295 1.00 98.19 72 THR A C 1
ATOM 538 O O . THR A 1 72 ? -3.330 -4.210 -18.058 1.00 98.19 72 THR A O 1
ATOM 541 N N . ARG A 1 73 ? -1.731 -5.246 -16.870 1.00 97.88 73 ARG A N 1
ATOM 542 C CA . ARG A 1 73 ? -2.169 -6.605 -17.219 1.00 97.88 73 ARG A CA 1
ATOM 543 C C . ARG A 1 73 ? -3.579 -6.915 -16.714 1.00 97.88 73 ARG A C 1
ATOM 545 O O . ARG A 1 73 ? -4.328 -7.583 -17.420 1.00 97.88 73 ARG A O 1
ATOM 552 N N . HIS A 1 74 ? -3.945 -6.459 -15.514 1.00 97.69 74 HIS A N 1
ATOM 553 C CA . HIS A 1 74 ? -5.303 -6.655 -15.003 1.00 97.69 74 HIS A CA 1
ATOM 554 C C . HIS A 1 74 ? -6.327 -5.881 -15.829 1.00 97.69 74 HIS A C 1
ATOM 556 O O . HIS A 1 74 ? -7.311 -6.465 -16.260 1.00 97.69 74 HIS A O 1
ATOM 562 N N . LEU A 1 75 ? -6.047 -4.611 -16.131 1.00 98.38 75 LEU A N 1
ATOM 563 C CA . LEU A 1 75 ? -6.912 -3.781 -16.973 1.00 98.38 75 LEU A CA 1
ATOM 564 C C . LEU A 1 75 ? -7.084 -4.375 -18.379 1.00 98.38 75 LEU A C 1
ATOM 566 O O . LEU A 1 75 ? -8.181 -4.359 -18.930 1.00 98.38 75 LEU A O 1
ATOM 570 N N . ALA A 1 76 ? -6.019 -4.944 -18.952 1.00 98.56 76 ALA A N 1
ATOM 571 C CA . ALA A 1 76 ? -6.100 -5.651 -20.227 1.00 98.56 76 ALA A CA 1
ATOM 572 C C . ALA A 1 76 ? -7.004 -6.894 -20.143 1.00 98.56 76 ALA A C 1
ATOM 574 O O . ALA A 1 76 ? -7.807 -7.124 -21.044 1.00 98.56 76 ALA A O 1
ATOM 575 N N . LEU A 1 77 ? -6.921 -7.662 -19.049 1.00 98.38 77 LEU A N 1
ATOM 576 C CA . LEU A 1 77 ? -7.813 -8.799 -18.807 1.00 98.38 77 LEU A CA 1
ATOM 577 C C . LEU A 1 77 ? -9.272 -8.345 -18.659 1.00 98.38 77 LEU A C 1
ATOM 579 O O . LEU A 1 77 ? -10.157 -8.937 -19.270 1.00 98.38 77 LEU A O 1
ATOM 583 N N . GLU A 1 78 ? -9.535 -7.293 -17.883 1.00 98.50 78 GLU A N 1
ATOM 584 C CA . GLU A 1 78 ? -10.884 -6.734 -17.732 1.00 98.50 78 GLU A CA 1
ATOM 585 C C . GLU A 1 78 ? -11.466 -6.273 -19.072 1.00 98.50 78 GLU A C 1
ATOM 587 O O . GLU A 1 78 ? -12.645 -6.503 -19.336 1.00 98.50 78 GLU A O 1
ATOM 592 N N . ALA A 1 79 ? -10.647 -5.674 -19.940 1.00 98.50 79 ALA A N 1
ATOM 593 C CA . ALA A 1 79 ? -11.064 -5.275 -21.282 1.00 98.50 79 ALA A CA 1
ATOM 594 C C . ALA A 1 79 ? -11.404 -6.475 -22.187 1.00 98.50 79 ALA A C 1
ATOM 596 O O . ALA A 1 79 ? -12.243 -6.347 -23.076 1.00 98.50 79 ALA A O 1
ATOM 597 N N . GLU A 1 80 ? -10.772 -7.632 -21.968 1.00 98.50 80 GLU A N 1
ATOM 598 C CA . GLU A 1 80 ? -11.005 -8.853 -22.745 1.00 98.50 80 GLU A CA 1
ATOM 599 C C . GLU A 1 80 ? -12.256 -9.614 -22.282 1.00 98.50 80 GLU A C 1
ATOM 601 O O . GLU A 1 80 ? -13.036 -10.081 -23.112 1.00 98.50 80 GLU A O 1
ATOM 606 N N . VAL A 1 81 ? -12.451 -9.764 -20.965 1.00 98.50 81 VAL A N 1
ATOM 607 C CA . VAL A 1 81 ? -13.464 -10.688 -20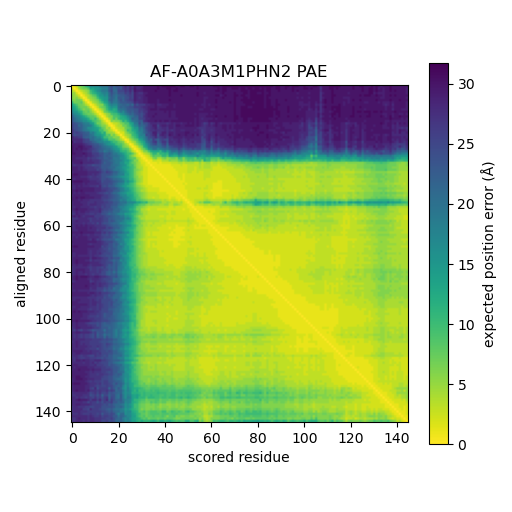.411 1.00 98.50 81 VAL A CA 1
ATOM 608 C C . VAL A 1 81 ? -14.510 -10.032 -19.513 1.00 98.50 81 VAL A C 1
ATOM 610 O O . VAL A 1 81 ? -15.435 -10.705 -19.059 1.00 98.50 81 VAL A O 1
ATOM 613 N N . GLY A 1 82 ? -14.398 -8.726 -19.273 1.00 98.50 82 GLY A N 1
ATOM 614 C CA . GLY A 1 82 ? -15.232 -7.980 -18.336 1.00 98.50 82 GLY A CA 1
ATOM 615 C C . GLY A 1 82 ? -14.755 -8.096 -16.884 1.00 98.50 8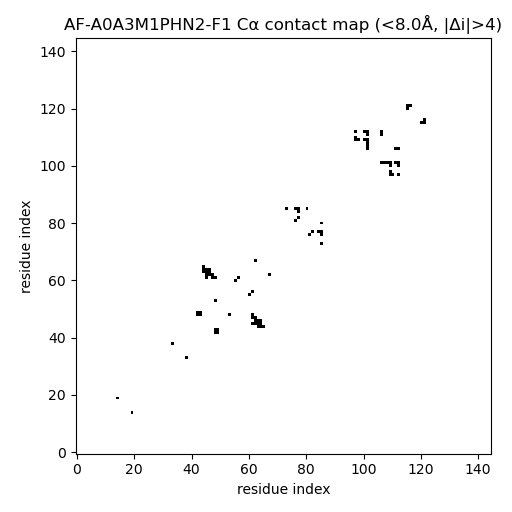2 GLY A C 1
ATOM 616 O O . GLY A 1 82 ? -14.147 -9.088 -16.478 1.00 98.50 82 GLY A O 1
ATOM 617 N N . GLY A 1 83 ? -15.067 -7.073 -16.081 1.00 97.44 83 GLY A N 1
ATOM 618 C CA . GLY A 1 83 ? -14.565 -6.931 -14.707 1.00 97.44 83 GLY A CA 1
ATOM 619 C C . GLY A 1 83 ? -14.921 -8.091 -13.775 1.00 97.44 83 GLY A C 1
ATOM 620 O O . GLY A 1 83 ? -14.045 -8.624 -13.105 1.00 97.44 83 GLY A O 1
ATOM 621 N N . TYR A 1 84 ? -16.177 -8.550 -13.767 1.00 97.88 84 TYR A N 1
ATOM 622 C CA . TYR A 1 84 ? -16.597 -9.643 -12.875 1.00 97.88 84 TYR A CA 1
ATOM 623 C C . TYR A 1 84 ? -15.901 -10.973 -13.186 1.00 97.88 84 TYR A C 1
ATOM 625 O O . TYR A 1 84 ? -15.466 -11.671 -12.277 1.00 97.88 84 TYR A O 1
ATOM 633 N N . VAL A 1 85 ? -15.741 -11.308 -14.469 1.00 98.38 85 VAL A N 1
ATOM 634 C CA . VAL A 1 85 ? -15.050 -12.541 -14.876 1.00 98.38 85 VAL A CA 1
ATOM 635 C C . VAL A 1 85 ? -13.550 -12.429 -14.599 1.00 98.38 85 VAL A C 1
ATOM 637 O O . VAL A 1 85 ? -12.918 -13.403 -14.193 1.00 98.38 85 VAL A O 1
ATOM 640 N N . ALA A 1 86 ? -12.960 -11.249 -14.801 1.00 98.25 86 ALA A N 1
ATOM 641 C CA . ALA A 1 86 ? -11.569 -10.996 -14.444 1.00 98.25 86 ALA A CA 1
ATOM 642 C C . ALA A 1 86 ? -11.340 -11.122 -12.926 1.00 98.25 86 ALA A C 1
ATOM 644 O O . ALA A 1 86 ? -10.352 -11.728 -12.515 1.00 98.25 86 ALA A O 1
ATOM 645 N N . GLU A 1 87 ? -12.253 -10.605 -12.101 1.00 96.44 87 GLU A N 1
ATOM 646 C CA . GLU A 1 87 ? -12.217 -10.709 -10.638 1.00 96.44 87 GLU A CA 1
ATOM 647 C C . GLU A 1 87 ? -12.241 -12.170 -10.176 1.00 96.44 87 GLU A C 1
ATOM 649 O O . GLU A 1 87 ? -11.394 -12.563 -9.367 1.00 96.44 87 GLU A O 1
ATOM 654 N N . GLU A 1 88 ? -13.134 -12.980 -10.751 1.00 97.75 88 GLU A N 1
ATOM 655 C CA . GLU A 1 88 ? -13.262 -14.401 -10.426 1.00 97.75 88 GLU A CA 1
ATOM 656 C C . GLU A 1 88 ? -11.990 -15.167 -10.818 1.00 97.75 88 GLU A C 1
ATOM 658 O O . GLU A 1 88 ? -11.427 -15.916 -10.016 1.00 97.75 88 GLU A O 1
ATOM 663 N N . ARG A 1 89 ? -11.457 -14.913 -12.023 1.00 98.12 89 ARG A N 1
ATOM 664 C CA . ARG A 1 89 ? -10.197 -15.520 -12.494 1.00 98.12 89 ARG A CA 1
ATOM 665 C C . ARG A 1 89 ? -9.006 -15.178 -11.602 1.00 98.12 89 ARG A C 1
ATOM 667 O O . ARG A 1 89 ? -8.077 -15.975 -11.504 1.00 98.12 89 ARG A O 1
ATOM 674 N N . MET A 1 90 ? -9.012 -14.000 -10.981 1.00 97.00 90 MET A N 1
ATOM 675 C CA . MET A 1 90 ? -7.930 -13.511 -10.123 1.00 97.00 90 MET A CA 1
ATOM 676 C C . MET A 1 90 ? -8.171 -13.793 -8.631 1.00 97.00 90 MET A C 1
ATOM 678 O O . MET A 1 90 ? -7.384 -13.336 -7.801 1.00 97.00 90 MET A O 1
ATOM 682 N N . ALA A 1 91 ? -9.217 -14.545 -8.265 1.00 96.50 91 ALA A N 1
ATOM 683 C CA . ALA A 1 91 ? -9.588 -14.782 -6.869 1.00 96.50 91 ALA A CA 1
ATOM 684 C C . ALA A 1 91 ? -8.447 -15.380 -6.030 1.00 96.50 91 ALA A C 1
ATOM 686 O O . ALA A 1 91 ? -8.185 -14.907 -4.926 1.00 96.50 91 ALA A O 1
ATOM 687 N N . ALA A 1 92 ? -7.714 -16.356 -6.575 1.00 97.50 92 ALA A N 1
ATOM 688 C CA . ALA A 1 92 ? -6.581 -16.972 -5.884 1.00 97.50 92 ALA A CA 1
ATOM 689 C C . ALA A 1 92 ? -5.429 -15.980 -5.630 1.00 97.50 92 ALA A C 1
ATOM 691 O O . ALA A 1 92 ? -4.854 -15.965 -4.546 1.00 97.50 92 ALA A O 1
ATOM 692 N N . GLU A 1 93 ? -5.106 -15.119 -6.602 1.00 96.31 93 GLU A N 1
ATOM 693 C CA . GLU A 1 93 ? -4.073 -14.085 -6.433 1.00 96.31 93 GLU A CA 1
ATOM 694 C C . GLU A 1 93 ? -4.509 -12.998 -5.441 1.00 96.31 93 GLU A C 1
ATOM 696 O O . GLU A 1 93 ? -3.694 -12.496 -4.662 1.00 96.31 93 GLU A O 1
ATOM 701 N N . ARG A 1 94 ? -5.799 -12.643 -5.444 1.00 95.38 94 ARG A N 1
ATOM 702 C CA . ARG A 1 94 ? -6.381 -11.697 -4.487 1.00 95.38 94 ARG A CA 1
ATOM 703 C C . ARG A 1 94 ? -6.293 -12.232 -3.059 1.00 95.38 94 ARG A C 1
ATOM 705 O O . ARG A 1 94 ? -5.926 -11.474 -2.163 1.00 95.38 94 ARG A O 1
ATOM 712 N N . GLU A 1 95 ? -6.574 -13.515 -2.854 1.00 97.19 95 GLU A N 1
ATOM 713 C CA . GLU A 1 95 ? -6.467 -14.133 -1.531 1.00 97.19 95 GLU A CA 1
ATOM 714 C C . GLU A 1 95 ? -5.009 -14.264 -1.079 1.00 97.19 95 GLU A C 1
ATOM 716 O O . GLU A 1 95 ? -4.672 -13.842 0.022 1.00 97.19 95 GLU A O 1
ATOM 721 N N . ALA A 1 96 ? -4.097 -14.668 -1.969 1.00 97.62 96 ALA A N 1
ATOM 722 C CA . ALA A 1 96 ? -2.664 -14.666 -1.663 1.00 97.62 96 ALA A CA 1
ATOM 723 C C . ALA A 1 96 ? -2.135 -13.260 -1.302 1.00 97.62 96 ALA A C 1
ATOM 725 O O . ALA A 1 96 ? -1.239 -13.111 -0.471 1.00 97.62 96 ALA A O 1
ATOM 726 N N . THR A 1 97 ? -2.701 -12.206 -1.903 1.00 97.12 97 THR A N 1
ATOM 727 C CA . THR A 1 97 ? -2.383 -10.816 -1.541 1.00 97.12 97 THR A CA 1
ATOM 728 C C . THR A 1 97 ? -2.868 -10.487 -0.129 1.00 97.12 97 THR A C 1
ATOM 730 O O . THR A 1 97 ? -2.149 -9.831 0.624 1.00 97.12 97 THR A O 1
ATOM 733 N N . ARG A 1 98 ? -4.063 -10.953 0.255 1.00 97.94 98 ARG A N 1
ATOM 734 C CA . ARG A 1 98 ? -4.587 -10.797 1.617 1.00 97.94 98 ARG A CA 1
ATOM 735 C C . ARG A 1 98 ? -3.688 -11.491 2.639 1.00 97.94 98 ARG A C 1
ATOM 737 O O . ARG A 1 98 ? -3.336 -10.861 3.633 1.00 97.94 98 ARG A O 1
ATOM 744 N N . ASP A 1 99 ? -3.250 -12.715 2.356 1.00 98.19 99 ASP A N 1
ATOM 745 C CA . ASP A 1 99 ? -2.313 -13.460 3.204 1.00 98.19 99 ASP A CA 1
ATOM 746 C C . ASP A 1 99 ? -0.986 -12.712 3.386 1.00 98.19 99 ASP A C 1
ATOM 748 O O 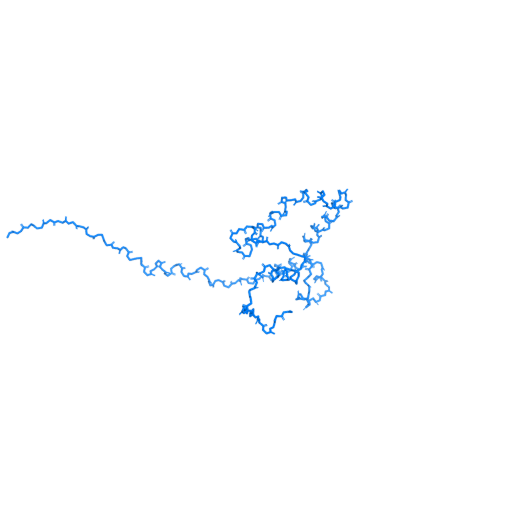. ASP A 1 99 ? -0.491 -12.549 4.504 1.00 98.19 99 ASP A O 1
ATOM 752 N N . ALA A 1 100 ? -0.419 -12.202 2.289 1.00 98.12 100 ALA A N 1
ATOM 753 C CA . ALA A 1 100 ? 0.822 -11.437 2.327 1.00 98.12 100 ALA A CA 1
ATOM 754 C C . ALA A 1 100 ? 0.680 -10.144 3.149 1.00 98.12 100 ALA A C 1
ATOM 756 O O . ALA A 1 100 ? 1.580 -9.800 3.916 1.00 98.12 100 ALA A O 1
ATOM 757 N N . LEU A 1 101 ? -0.451 -9.441 3.026 1.00 98.12 101 LEU A N 1
ATOM 758 C CA . LEU A 1 101 ? -0.741 -8.245 3.822 1.00 98.12 101 LEU A CA 1
ATOM 759 C C . LEU A 1 101 ? -0.958 -8.574 5.298 1.00 98.12 101 LEU A C 1
ATOM 761 O O . LEU A 1 101 ? -0.465 -7.842 6.152 1.00 98.12 101 LEU A O 1
ATOM 765 N N . ALA A 1 102 ? -1.641 -9.674 5.609 1.00 98.25 102 ALA A N 1
ATOM 766 C CA . ALA A 1 102 ? -1.817 -10.129 6.982 1.00 98.25 102 ALA A CA 1
ATOM 767 C C . ALA A 1 102 ? -0.460 -10.413 7.641 1.00 98.25 102 ALA A C 1
ATOM 769 O O . ALA A 1 102 ? -0.198 -9.930 8.742 1.00 98.25 102 ALA A O 1
ATOM 770 N N . ALA A 1 103 ? 0.441 -11.098 6.929 1.00 98.00 103 ALA A N 1
ATOM 771 C CA . ALA A 1 103 ? 1.805 -11.333 7.390 1.00 98.00 103 ALA A CA 1
ATOM 772 C C . ALA A 1 103 ? 2.604 -10.027 7.556 1.00 98.00 103 ALA A C 1
ATOM 774 O O . ALA A 1 103 ? 3.289 -9.856 8.563 1.00 98.00 103 ALA A O 1
ATOM 775 N N . LEU A 1 104 ? 2.497 -9.095 6.601 1.00 97.69 104 LEU A N 1
ATOM 776 C CA . LEU A 1 104 ? 3.181 -7.798 6.650 1.00 97.69 104 LEU A CA 1
ATOM 777 C C . LEU A 1 104 ? 2.726 -6.941 7.841 1.00 97.69 104 LEU A C 1
ATOM 779 O O . LEU A 1 104 ? 3.549 -6.291 8.480 1.00 97.69 104 LEU A O 1
ATOM 783 N N . LEU A 1 105 ? 1.424 -6.935 8.127 1.00 97.12 105 LEU A N 1
ATOM 784 C CA . LEU A 1 105 ? 0.810 -6.136 9.190 1.00 97.12 105 LEU A CA 1
ATOM 785 C C . LEU A 1 105 ? 0.840 -6.831 10.560 1.00 97.12 105 LEU A C 1
ATOM 787 O O . LEU A 1 105 ? 0.516 -6.204 11.566 1.00 97.12 105 LEU A O 1
ATOM 791 N N . GLY A 1 106 ? 1.217 -8.112 10.615 1.00 97.50 106 GLY A N 1
ATOM 792 C CA . GLY A 1 106 ? 1.184 -8.910 11.841 1.00 97.50 106 GLY A CA 1
ATOM 793 C C . GLY A 1 106 ? -0.231 -9.266 12.309 1.00 97.50 106 GLY A C 1
ATOM 794 O O . GLY A 1 106 ? -0.445 -9.441 13.508 1.00 97.50 106 GLY A O 1
ATOM 795 N N . ALA A 1 107 ? -1.194 -9.360 11.388 1.00 97.81 107 ALA A N 1
ATOM 796 C CA . ALA A 1 107 ? -2.544 -9.825 11.691 1.00 97.81 107 ALA A CA 1
ATOM 797 C C . ALA A 1 107 ? -2.533 -11.315 12.072 1.00 97.81 107 ALA A C 1
ATOM 799 O O . ALA A 1 107 ? -1.753 -12.104 11.534 1.00 97.81 107 ALA A O 1
ATOM 800 N N . ALA A 1 108 ? -3.406 -11.716 12.999 1.00 97.00 108 ALA A N 1
ATOM 801 C CA . ALA A 1 108 ? -3.472 -13.101 13.454 1.00 97.00 108 ALA A CA 1
ATOM 802 C C . ALA A 1 108 ? -4.143 -14.009 12.417 1.00 97.00 108 ALA A C 1
ATOM 804 O O . ALA A 1 108 ? -3.850 -15.205 12.370 1.00 97.00 108 ALA A O 1
ATOM 805 N N . ARG A 1 109 ? -5.059 -13.453 11.612 1.00 97.38 109 ARG A N 1
ATOM 806 C CA . ARG A 1 109 ? -5.736 -14.169 10.525 1.00 97.38 109 ARG A CA 1
ATOM 807 C C . ARG A 1 109 ? -5.933 -13.276 9.290 1.00 97.38 109 ARG A C 1
ATOM 809 O O . ARG A 1 109 ? -6.107 -12.067 9.457 1.00 97.38 109 ARG A O 1
ATOM 816 N N . PRO A 1 110 ? -5.967 -13.838 8.067 1.00 97.19 110 PRO A N 1
ATOM 817 C CA . PRO A 1 110 ? -6.174 -13.065 6.839 1.00 97.19 110 PRO A CA 1
ATOM 818 C C . PRO A 1 110 ? -7.476 -12.255 6.816 1.00 97.19 110 PRO A C 1
ATOM 820 O O . PRO A 1 110 ? -7.509 -11.156 6.262 1.00 97.19 110 PRO A O 1
ATOM 823 N N . GLU A 1 111 ? -8.540 -12.744 7.459 1.00 96.94 111 GLU A N 1
ATOM 824 C CA . GLU A 1 111 ? -9.858 -12.093 7.470 1.00 96.94 111 GLU A CA 1
ATOM 825 C C . GLU A 1 111 ? -9.885 -10.795 8.294 1.00 96.94 111 GLU A C 1
ATOM 827 O O . GLU A 1 111 ? -10.854 -10.043 8.230 1.00 96.94 111 GLU A O 1
ATOM 832 N N . GLU A 1 112 ? -8.827 -10.510 9.059 1.00 97.00 112 GLU A N 1
ATOM 833 C CA . GLU A 1 112 ? -8.649 -9.236 9.769 1.00 97.00 112 GLU A CA 1
ATOM 834 C C . GLU A 1 112 ? -8.181 -8.107 8.830 1.00 97.00 112 GLU A C 1
ATOM 836 O O . GLU A 1 112 ? -8.202 -6.937 9.208 1.00 97.00 112 GLU A O 1
ATOM 841 N N . VAL A 1 113 ? -7.787 -8.431 7.593 1.00 97.44 113 VAL A N 1
ATOM 842 C CA . VAL A 1 113 ? -7.446 -7.453 6.553 1.00 97.44 113 VAL A CA 1
ATOM 843 C C . VAL A 1 113 ? -8.691 -7.152 5.723 1.00 97.44 113 VAL A C 1
ATOM 845 O O . VAL A 1 113 ? -9.340 -8.065 5.224 1.00 97.44 113 VAL A O 1
ATOM 848 N N . ALA A 1 114 ? -9.005 -5.877 5.491 1.00 95.81 114 ALA A N 1
ATOM 849 C CA . ALA A 1 114 ? -10.078 -5.449 4.592 1.00 95.81 114 ALA A CA 1
ATOM 850 C C . ALA A 1 114 ? -9.527 -4.538 3.487 1.00 95.81 114 ALA A C 1
ATOM 852 O O . ALA A 1 114 ? -8.782 -3.600 3.763 1.00 95.81 114 ALA A O 1
ATOM 853 N N . PHE A 1 115 ? -9.910 -4.791 2.231 1.00 95.81 115 PHE A N 1
ATOM 854 C CA . PHE A 1 115 ? -9.556 -3.911 1.116 1.00 95.81 115 PHE A CA 1
ATOM 855 C C . PHE A 1 115 ? -10.522 -2.723 1.064 1.00 95.81 115 PHE A C 1
ATOM 857 O O . PHE A 1 115 ? -11.738 -2.907 1.009 1.00 95.81 115 PHE A O 1
ATOM 864 N N . CYS A 1 116 ? -9.971 -1.512 1.075 1.00 96.56 116 CYS A N 1
ATOM 865 C CA . CYS A 1 116 ? -10.703 -0.251 0.959 1.00 96.56 116 CYS A CA 1
ATOM 866 C C . CYS A 1 116 ? -10.152 0.547 -0.228 1.00 96.56 116 CYS A C 1
ATOM 868 O O . CYS A 1 116 ? -9.009 0.344 -0.637 1.00 96.56 116 CYS A O 1
ATOM 870 N N . ALA A 1 117 ? -10.952 1.459 -0.777 1.00 95.50 117 ALA A N 1
ATOM 871 C CA . ALA A 1 117 ? -10.549 2.287 -1.913 1.00 95.50 117 ALA A CA 1
ATOM 872 C C . ALA A 1 117 ? -9.484 3.331 -1.528 1.00 95.50 117 ALA A C 1
ATOM 874 O O . ALA A 1 117 ? -8.692 3.750 -2.368 1.00 95.50 117 ALA A O 1
ATOM 875 N N 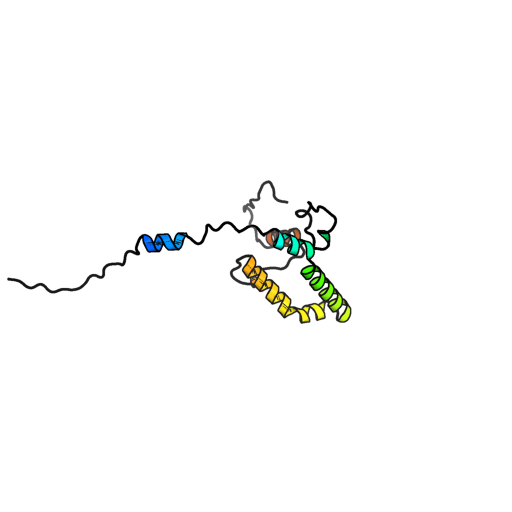. SER A 1 118 ? -9.465 3.758 -0.262 1.00 96.19 118 SER A N 1
ATOM 876 C CA . SER A 1 118 ? -8.479 4.689 0.294 1.00 96.19 118 SER A CA 1
ATOM 877 C C . SER A 1 118 ? -8.437 4.611 1.824 1.00 96.19 118 SER A C 1
ATOM 879 O O . SER A 1 118 ? -9.313 4.006 2.449 1.00 96.19 118 SER A O 1
ATOM 881 N N . ALA A 1 119 ? -7.443 5.263 2.438 1.00 94.62 119 ALA A N 1
ATOM 882 C CA . ALA A 1 119 ? -7.364 5.404 3.894 1.00 94.62 119 ALA A CA 1
ATOM 883 C C . ALA A 1 119 ? -8.573 6.167 4.467 1.00 94.62 119 ALA A C 1
ATOM 885 O O . ALA A 1 119 ? -9.160 5.728 5.453 1.00 94.62 119 ALA A O 1
ATOM 886 N N . SER A 1 120 ? -8.998 7.257 3.817 1.00 96.00 120 SER A N 1
ATOM 887 C CA . SER A 1 120 ? -10.157 8.052 4.245 1.00 96.00 120 SER A CA 1
ATOM 888 C C . SER A 1 120 ? -11.459 7.249 4.202 1.00 96.00 120 SER A C 1
ATOM 890 O O . SER A 1 120 ? -12.257 7.310 5.135 1.00 96.00 120 SER A O 1
ATOM 892 N N . GLU A 1 121 ? -11.671 6.459 3.143 1.00 97.38 121 GLU A N 1
ATOM 893 C CA . GLU A 1 121 ? -12.847 5.590 3.038 1.00 97.38 121 GLU A CA 1
ATOM 894 C C . GLU A 1 121 ? -12.815 4.470 4.091 1.00 97.38 121 GLU A C 1
ATOM 896 O O . GLU A 1 121 ? -13.827 4.201 4.741 1.00 97.38 121 GLU A O 1
ATOM 901 N N . GLY A 1 122 ? -11.647 3.854 4.306 1.00 97.00 122 GLY A N 1
ATOM 902 C CA . GLY A 1 122 ? -11.459 2.818 5.321 1.00 97.00 122 GLY A CA 1
ATOM 903 C C . GLY A 1 122 ? -11.725 3.321 6.741 1.00 97.00 122 GLY A C 1
ATOM 904 O O . GLY A 1 122 ? -12.470 2.683 7.485 1.00 97.00 122 GLY A O 1
ATOM 905 N N . LEU A 1 123 ? -11.191 4.493 7.101 1.00 94.94 123 LEU A N 1
ATOM 906 C CA . LEU A 1 123 ? -11.433 5.109 8.407 1.00 94.94 123 LEU A CA 1
ATOM 907 C C . LEU A 1 123 ? -12.916 5.452 8.602 1.00 94.94 123 LEU A C 1
ATOM 909 O O . LEU A 1 123 ? -13.479 5.170 9.659 1.00 94.94 123 LEU A O 1
ATOM 913 N N . GLY A 1 124 ? -13.572 5.992 7.570 1.00 95.00 124 GLY A N 1
ATOM 914 C CA . GLY A 1 124 ? -15.009 6.267 7.604 1.00 95.00 124 GLY A CA 1
ATOM 915 C C . GLY A 1 124 ? -15.843 5.010 7.870 1.00 95.00 124 GLY A C 1
ATOM 916 O O . GLY A 1 124 ? -16.714 5.023 8.741 1.00 95.00 124 GLY A O 1
ATOM 917 N N . LYS A 1 125 ? -15.542 3.900 7.180 1.00 96.38 125 LYS A N 1
ATOM 918 C CA . LYS A 1 125 ? -16.193 2.599 7.420 1.00 96.38 125 LYS A CA 1
ATOM 919 C C . LYS A 1 125 ? -15.950 2.083 8.835 1.00 96.38 125 LYS A C 1
ATOM 921 O O . LYS A 1 125 ? -16.888 1.600 9.466 1.00 96.38 125 LYS A O 1
ATOM 926 N N . LEU A 1 126 ? -14.717 2.194 9.332 1.00 94.50 126 LEU A N 1
ATOM 927 C CA . LEU A 1 126 ? -14.358 1.756 10.678 1.00 94.50 126 LEU A CA 1
ATOM 928 C C . LEU A 1 126 ? -15.181 2.506 11.727 1.00 94.50 126 LEU A C 1
ATOM 930 O O . LEU A 1 126 ? -15.866 1.869 12.521 1.00 94.50 126 LEU A O 1
ATOM 934 N N . ILE A 1 127 ? -15.169 3.841 11.694 1.00 92.69 127 ILE A N 1
ATOM 935 C CA . ILE A 1 127 ? -15.901 4.671 12.662 1.00 92.69 127 ILE A CA 1
ATOM 936 C C . ILE A 1 127 ? -17.402 4.372 12.601 1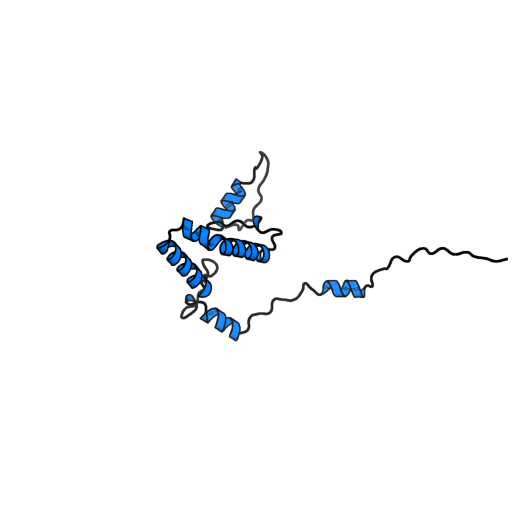.00 92.69 127 ILE A C 1
ATOM 938 O O . ILE A 1 127 ? -18.026 4.176 13.641 1.00 92.69 127 ILE A O 1
ATOM 942 N N . ALA A 1 128 ? -17.975 4.266 11.397 1.00 93.31 128 ALA A N 1
ATOM 943 C CA . ALA A 1 128 ? -19.394 3.961 11.218 1.00 93.31 128 ALA A CA 1
ATOM 944 C C . ALA A 1 128 ? -19.794 2.556 11.710 1.00 93.31 128 ALA A C 1
ATOM 946 O O . ALA A 1 128 ? -20.972 2.314 11.967 1.00 93.31 128 ALA A O 1
ATOM 947 N N . SER A 1 129 ? -18.839 1.629 11.835 1.00 95.62 129 SER A N 1
ATOM 948 C CA . SER A 1 129 ? -19.092 0.263 12.310 1.00 95.62 129 SER A CA 1
ATOM 949 C C . SER A 1 129 ? -19.115 0.127 13.836 1.00 95.62 129 SER A C 1
ATOM 951 O O . SER A 1 129 ? -19.623 -0.871 14.345 1.00 95.62 129 SER A O 1
ATOM 953 N N . VAL A 1 130 ? -18.581 1.109 14.573 1.00 94.88 130 VAL A N 1
ATOM 954 C CA . VAL A 1 130 ? -18.527 1.070 16.039 1.00 94.88 130 VAL A CA 1
ATOM 955 C C . VAL A 1 130 ? -19.872 1.536 16.611 1.00 94.88 130 VAL A C 1
ATOM 957 O O . VAL A 1 130 ? -20.265 2.681 16.380 1.00 94.88 130 VAL A O 1
ATOM 960 N N . PRO A 1 131 ? -20.593 0.698 17.379 1.00 94.69 131 PRO A N 1
ATOM 961 C CA . PRO A 1 131 ? -21.901 1.048 17.924 1.00 94.69 131 PRO A CA 1
ATOM 962 C C . PRO A 1 131 ? -21.760 1.916 19.183 1.00 94.69 131 PRO A C 1
ATOM 964 O O . PRO A 1 131 ? -21.978 1.443 20.296 1.00 94.69 131 PRO A O 1
ATOM 967 N N . LEU A 1 132 ? -21.380 3.183 19.005 1.00 93.06 132 LEU A N 1
ATOM 968 C CA . LEU A 1 132 ? -21.194 4.118 20.116 1.00 93.06 132 LEU A CA 1
ATOM 969 C C . LEU A 1 132 ? -22.510 4.377 20.861 1.00 93.06 132 LEU A C 1
ATOM 971 O O . LEU A 1 132 ? -23.536 4.707 20.259 1.00 93.06 132 LEU A O 1
ATOM 975 N N . ALA A 1 133 ? -22.467 4.266 22.183 1.00 95.06 133 ALA A N 1
ATOM 976 C CA . ALA A 1 133 ? -23.579 4.579 23.065 1.00 95.06 133 ALA A CA 1
ATOM 977 C C . ALA A 1 133 ? -23.538 6.039 23.544 1.00 95.06 133 ALA A C 1
ATOM 979 O O . ALA A 1 133 ? -22.504 6.711 23.549 1.00 95.06 133 ALA A O 1
ATOM 980 N N . ALA A 1 134 ? -24.690 6.543 23.993 1.00 95.75 134 ALA A N 1
ATOM 981 C CA . ALA A 1 134 ? -24.771 7.876 24.577 1.00 95.75 134 ALA A CA 1
ATOM 982 C C . ALA A 1 134 ? -23.851 7.989 25.806 1.00 95.75 134 ALA A C 1
ATOM 984 O O . ALA A 1 134 ? -23.946 7.192 26.738 1.00 95.75 134 ALA A O 1
ATOM 985 N N . GLY A 1 135 ? -22.990 9.007 25.810 1.00 96.06 135 GLY A N 1
ATOM 986 C CA . GLY A 1 135 ? -22.012 9.244 26.875 1.00 96.06 135 GLY A CA 1
ATOM 987 C C . GLY A 1 135 ? -20.636 8.615 26.637 1.00 96.06 135 GLY A C 1
ATOM 988 O O . GLY A 1 135 ? -19.721 8.904 27.405 1.00 96.06 135 GLY A O 1
ATOM 989 N N . GLU A 1 136 ? -20.454 7.814 25.583 1.00 96.44 136 GLU A N 1
ATOM 990 C CA . GLU A 1 136 ? -19.124 7.358 25.172 1.00 96.44 136 GLU A CA 1
ATOM 991 C C . GLU A 1 136 ? -18.340 8.472 24.468 1.00 96.44 136 GLU A C 1
ATOM 993 O O . GLU A 1 136 ? -18.903 9.374 23.843 1.00 96.44 136 GLU A O 1
ATOM 998 N N . VAL A 1 137 ? -17.014 8.417 24.596 1.00 94.56 137 VAL A N 1
ATOM 999 C CA . VAL A 1 137 ? -16.100 9.454 24.111 1.00 94.56 137 VAL A CA 1
ATOM 1000 C C . VAL A 1 137 ? -15.095 8.836 23.152 1.00 94.56 137 VAL A C 1
ATOM 1002 O O . VAL A 1 137 ? -14.439 7.848 23.478 1.00 94.56 137 VAL A O 1
ATOM 1005 N N . VAL A 1 138 ? -14.933 9.467 21.991 1.00 93.62 138 VAL A N 1
ATOM 1006 C CA . VAL A 1 138 ? -13.859 9.163 21.043 1.00 93.62 138 VAL A CA 1
ATOM 1007 C C . VAL A 1 138 ? -12.704 10.125 21.298 1.00 93.62 138 VAL A C 1
ATOM 1009 O O . VAL A 1 138 ? -12.894 11.341 21.315 1.00 93.62 138 VAL A O 1
ATOM 1012 N N . VAL A 1 139 ? -11.505 9.583 21.497 1.00 94.94 139 VAL A N 1
ATOM 1013 C CA . VAL A 1 139 ? -10.273 10.363 21.663 1.00 94.94 139 VAL A CA 1
ATOM 1014 C C . VAL A 1 139 ? -9.444 10.237 20.392 1.00 94.94 139 VAL A C 1
ATOM 1016 O O . VAL A 1 139 ? -9.251 9.136 19.885 1.00 94.94 139 VAL A O 1
ATOM 1019 N N . THR A 1 140 ? -8.940 11.364 19.896 1.00 95.00 140 THR A N 1
ATOM 1020 C CA . THR A 1 140 ? -8.075 11.434 18.713 1.00 95.00 140 THR A CA 1
ATOM 1021 C C . THR A 1 140 ? -6.836 12.288 18.993 1.00 95.00 140 THR A C 1
ATOM 1023 O O . THR A 1 140 ? -6.757 12.975 20.017 1.00 95.00 140 THR A O 1
ATOM 1026 N N . GLY A 1 141 ? -5.849 12.220 18.101 1.00 95.06 141 GLY A N 1
ATOM 1027 C CA . GLY A 1 141 ? -4.667 13.072 18.128 1.00 95.06 141 GLY A CA 1
ATOM 1028 C C . GLY A 1 141 ? -4.953 14.481 17.604 1.00 95.06 141 GLY A C 1
ATOM 1029 O O . GLY A 1 141 ? -5.873 14.705 16.825 1.00 95.06 141 GLY A O 1
ATOM 1030 N N . TYR A 1 142 ? -4.123 15.447 18.003 1.00 96.25 142 TYR A N 1
ATOM 1031 C CA . TYR A 1 142 ? -4.236 16.834 17.525 1.00 96.25 142 TYR A CA 1
ATOM 1032 C C . TYR A 1 142 ? -3.829 17.006 16.049 1.00 96.25 142 TYR A C 1
ATOM 1034 O O . TYR A 1 142 ? -4.174 17.998 15.416 1.00 96.25 142 TYR A O 1
ATOM 1042 N N . HIS A 1 143 ? -3.070 16.052 15.510 1.00 95.12 143 HIS A N 1
ATOM 1043 C CA . HIS A 1 143 ? -2.477 16.102 14.171 1.00 95.12 143 HIS A CA 1
ATOM 1044 C C . HIS A 1 143 ? -3.017 15.003 13.250 1.00 95.12 143 HIS A C 1
ATOM 1046 O O . HIS A 1 143 ? -2.292 14.533 12.375 1.00 95.12 143 HIS A O 1
ATOM 1052 N N . GLU A 1 144 ? -4.255 14.563 13.476 1.00 91.56 144 GLU A N 1
ATOM 1053 C CA . GLU A 1 144 ? -4.925 13.673 12.529 1.00 91.56 144 GLU A CA 1
ATOM 1054 C C . GLU A 1 144 ? -5.157 14.402 11.192 1.00 91.56 144 GLU A C 1
ATOM 1056 O O . GLU A 1 144 ? -5.278 15.632 11.172 1.00 91.56 144 GLU A O 1
ATOM 1061 N N . TYR A 1 145 ? -5.150 13.647 10.090 1.00 83.31 145 TYR A N 1
ATOM 1062 C CA . TYR A 1 145 ? -5.324 14.166 8.726 1.00 83.31 145 TYR A CA 1
ATOM 1063 C C . TYR A 1 145 ? -6.738 14.681 8.438 1.00 83.31 145 TYR A C 1
ATOM 1065 O O . TYR A 1 145 ? -7.711 14.145 9.017 1.00 83.31 145 TYR A O 1
#

Foldseek 3Di:
DDDDDDDDDDDDDDDDPVVVVVVPPPPPDDPDDDDPVRVVVQLVQFVVSPPDDDPVVVVPNTDGNVRVVVVVVLVVVCVVPNDVVSCVVCVVVVQVVLVVVCVVVVPPDSVVDDDDPDPVRVVVVVVVPDPDDPPDDDDDDPPDD

Radius of gyration: 27.65 Å; Cα contacts (8 Å, |Δi|>4): 47; chains: 1; bounding box: 49×63×89 Å

Secondary structure (DSSP, 8-state):
--------PPP-----HHHHHHTTSSS--PPPPPPHHHHHHHHHT-GGGTTS----TTT-PPPPHHHHHHHHHHHHHHHHH-HHHHHHHTHHHHHHHHHHHHHHHT-SSGGG----S-HHHHHHHHHHHS-PPTT------TT--

Mean predicted aligned error: 11.35 Å

pLDDT: mean 85.42, std 20.93, range [32.91, 98.56]

Sequence (145 aa):
MQGTDSSSFRANGAKSRREKAQKGQGMNQQPQPFTEAEITAIRAQTPGAAGRIHLDNAGSSLMPRPVLDRMTRHLALEAEVGGYVAEERMAAEREATRDALAALLGAARPEEVAFCASASEGLGKLIASVPLAAGEVVVTGYHEY